Protein AF-A0A3L7J185-F1 (afdb_m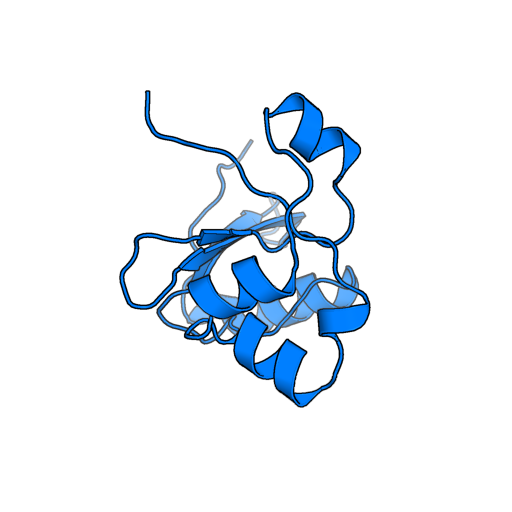onomer_lite)

Organism: NCBI:txid1164595

Secondary structure (DSSP, 8-state):
-PPPEE--GGGHHHHHHHHHHTT---TTTT-TTEEEEEEE-TTS-EEEEEEEEE-TTSS-EEE--SS-HHHHHHTT-EEE-HHHHHHHTTTSHHHHHHHHHTGGGG--EEE-----

Foldseek 3Di:
DDDWDKDDPVCLVLVLVVCVVVVWDNFCSVPPQKTKTFDADPVRHTDDMWIWGAAPVRPDIHTGDQDQVVVVVVVQKDWDDLVVNLVVRVRGRVSVVCVVVVVSVVGTDIDHDPDD

pLDDT: mean 87.28, std 7.2, range [50.5, 94.88]

Structure (mmCIF, N/CA/C/O backbone):
data_AF-A0A3L7J185-F1
#
_entry.id   AF-A0A3L7J185-F1
#
loop_
_atom_site.group_PDB
_atom_site.id
_atom_site.type_symbol
_atom_site.label_atom_id
_atom_site.label_alt_id
_atom_site.label_comp_id
_atom_site.label_asym_id
_atom_site.label_entity_id
_atom_site.label_seq_id
_atom_site.pdbx_PDB_ins_code
_atom_site.Cartn_x
_atom_site.Cartn_y
_atom_site.Cartn_z
_atom_site.occupancy
_atom_site.B_iso_or_equiv
_atom_site.auth_seq_id
_atom_site.auth_comp_id
_atom_site.auth_asym_id
_atom_site.auth_atom_id
_atom_site.pdbx_PDB_model_num
ATOM 1 N N . MET A 1 1 ? -23.860 8.974 6.447 1.00 60.19 1 MET A N 1
ATOM 2 C CA . MET A 1 1 ? -22.650 8.119 6.438 1.00 60.19 1 MET A CA 1
ATOM 3 C C . MET A 1 1 ? -21.499 8.945 6.979 1.00 60.19 1 MET A C 1
ATOM 5 O O . MET A 1 1 ? -21.317 10.041 6.469 1.00 60.19 1 MET A O 1
ATOM 9 N N . GLN A 1 2 ? -20.767 8.472 7.991 1.00 73.81 2 GLN A N 1
ATOM 10 C CA . GLN A 1 2 ? -19.549 9.168 8.419 1.00 73.81 2 GLN A CA 1
ATOM 11 C C . GLN A 1 2 ? -18.494 9.139 7.296 1.00 73.81 2 GLN A C 1
ATOM 13 O O . GLN A 1 2 ? -18.410 8.126 6.584 1.00 73.81 2 GLN A O 1
ATOM 18 N N . PRO A 1 3 ? -17.743 10.239 7.100 1.00 87.12 3 PRO A N 1
ATOM 19 C CA . PRO A 1 3 ? -16.644 10.293 6.146 1.00 87.12 3 PRO A CA 1
ATOM 20 C C . PRO A 1 3 ? -15.467 9.428 6.612 1.00 87.12 3 PRO A C 1
ATOM 22 O O . PRO A 1 3 ? -15.379 9.039 7.775 1.00 87.12 3 PRO A O 1
ATOM 25 N N . LEU A 1 4 ? -14.556 9.141 5.686 1.00 92.25 4 LEU A N 1
ATOM 26 C CA . LEU A 1 4 ? -13.241 8.596 6.011 1.00 92.25 4 LEU A CA 1
ATOM 27 C C . LEU A 1 4 ? -12.445 9.631 6.825 1.00 92.25 4 LEU A C 1
ATOM 29 O O . LEU A 1 4 ? -12.399 10.803 6.450 1.00 92.25 4 LEU A O 1
ATOM 33 N N . ALA A 1 5 ? -11.812 9.198 7.913 1.00 94.75 5 ALA A N 1
ATOM 34 C CA . ALA A 1 5 ? -10.942 10.014 8.754 1.00 94.75 5 ALA A CA 1
ATOM 35 C C . ALA A 1 5 ? -9.479 9.569 8.592 1.00 94.75 5 ALA A C 1
ATOM 37 O O . ALA A 1 5 ? -9.239 8.369 8.438 1.00 94.75 5 ALA A O 1
ATOM 38 N N . PRO A 1 6 ? -8.505 10.499 8.593 1.00 94.88 6 PRO A N 1
ATOM 39 C CA . PRO A 1 6 ? -7.094 10.135 8.533 1.00 94.88 6 PRO A CA 1
ATOM 40 C C . PRO A 1 6 ? -6.707 9.320 9.769 1.00 94.88 6 PRO A C 1
ATOM 42 O O . PRO A 1 6 ? -7.127 9.639 10.8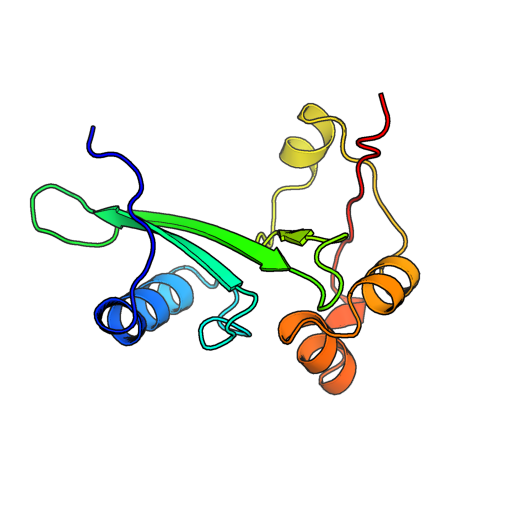81 1.00 94.88 6 PRO A O 1
ATOM 45 N N . VAL A 1 7 ? -5.905 8.281 9.559 1.00 93.88 7 VAL A N 1
ATOM 46 C CA . VAL A 1 7 ? -5.308 7.479 10.630 1.00 93.88 7 VAL A CA 1
ATOM 47 C C . VAL A 1 7 ? -4.286 8.331 11.370 1.00 93.88 7 VAL A C 1
ATOM 49 O O . VAL A 1 7 ? -3.422 8.965 10.763 1.00 93.88 7 VAL A O 1
ATOM 52 N N . SER A 1 8 ? -4.394 8.343 12.690 1.00 91.25 8 SER A N 1
ATOM 53 C CA . SER A 1 8 ? -3.447 8.970 13.601 1.00 91.25 8 SER A CA 1
ATOM 54 C C . SER A 1 8 ? -2.638 7.901 14.350 1.00 91.25 8 SER A C 1
ATOM 56 O O . SER A 1 8 ? -3.002 6.723 14.323 1.00 91.25 8 SER A O 1
ATOM 58 N N . PRO A 1 9 ? -1.558 8.271 15.063 1.00 88.81 9 PRO A N 1
ATOM 59 C CA . PRO A 1 9 ? -0.752 7.303 15.807 1.00 88.81 9 PRO A CA 1
ATOM 60 C C . PRO A 1 9 ? -1.535 6.466 16.830 1.00 88.81 9 PRO A C 1
ATOM 62 O O . PRO A 1 9 ? -1.150 5.333 17.098 1.00 88.81 9 PRO A O 1
ATOM 65 N N . VAL A 1 10 ? -2.640 6.985 17.384 1.00 91.62 10 VAL A N 1
ATOM 66 C CA . VAL A 1 10 ? -3.461 6.237 18.356 1.00 91.62 10 VAL A CA 1
ATOM 67 C C . VAL A 1 10 ? -4.314 5.142 17.712 1.00 91.62 10 VAL A C 1
ATOM 69 O O . VAL A 1 10 ? -4.788 4.254 18.409 1.00 91.62 10 VAL A O 1
ATOM 72 N N . ASP A 1 11 ? -4.504 5.189 16.392 1.00 92.81 11 ASP A N 1
ATOM 73 C CA . ASP A 1 11 ? -5.316 4.222 15.653 1.00 92.81 11 ASP A CA 1
ATOM 74 C C . ASP A 1 11 ? -4.495 3.000 15.186 1.00 92.81 11 ASP A C 1
ATOM 76 O O . ASP A 1 11 ? -5.075 2.029 14.704 1.00 92.81 11 ASP A O 1
ATOM 80 N N . ILE A 1 12 ? -3.158 3.029 15.290 1.00 91.00 12 ILE A N 1
ATOM 81 C CA . ILE A 1 12 ? -2.257 2.063 14.627 1.00 91.00 12 ILE A CA 1
ATOM 82 C C . ILE A 1 12 ? -2.505 0.616 15.061 1.00 91.00 12 ILE A C 1
ATOM 84 O O . ILE A 1 12 ? -2.554 -0.269 14.203 1.00 91.00 12 ILE A O 1
ATOM 88 N N . ASP A 1 13 ? -2.702 0.363 16.354 1.00 93.06 13 ASP A N 1
ATOM 89 C CA . ASP A 1 13 ? -2.954 -0.993 16.854 1.00 93.06 13 ASP A CA 1
ATOM 90 C C . ASP A 1 13 ? -4.289 -1.545 16.328 1.00 93.06 13 ASP A C 1
ATOM 92 O O . ASP A 1 13 ? -4.359 -2.683 15.854 1.00 93.06 13 ASP A O 1
ATOM 96 N N . GLU A 1 14 ? -5.339 -0.717 16.336 1.00 94.75 14 GLU A N 1
ATOM 97 C CA . GLU A 1 14 ? -6.673 -1.088 15.848 1.00 94.75 14 GLU A CA 1
ATOM 98 C C . GLU A 1 14 ? -6.664 -1.325 14.330 1.00 94.75 14 GLU A C 1
ATOM 100 O O . GLU A 1 14 ? -7.186 -2.328 13.841 1.00 94.75 14 GLU A O 1
ATOM 105 N N . VAL A 1 15 ? -6.006 -0.441 13.575 1.00 93.50 15 VAL A N 1
ATOM 106 C CA . VAL A 1 15 ? -5.820 -0.565 12.124 1.00 93.50 15 VAL A CA 1
ATOM 107 C C . VAL A 1 15 ? -5.038 -1.827 11.775 1.00 93.50 15 VAL A C 1
ATOM 109 O O . VAL A 1 15 ? -5.410 -2.540 10.844 1.00 93.50 15 VAL A O 1
ATOM 112 N N . THR A 1 16 ? -3.971 -2.125 12.518 1.00 92.69 16 THR A N 1
ATOM 113 C CA . THR A 1 16 ? -3.149 -3.321 12.297 1.00 92.69 16 THR A CA 1
ATOM 114 C C . THR A 1 16 ? -3.972 -4.591 12.485 1.00 92.69 16 THR A C 1
ATOM 116 O O . THR A 1 16 ? -3.841 -5.522 11.690 1.00 92.69 16 THR A O 1
ATOM 119 N N . HIS A 1 17 ? -4.836 -4.629 13.503 1.00 93.75 17 HIS A N 1
ATOM 120 C CA . HIS A 1 17 ? -5.753 -5.745 13.728 1.00 93.75 17 HIS A CA 1
ATOM 121 C C . HIS A 1 17 ? -6.764 -5.872 12.583 1.00 93.75 17 HIS A C 1
ATOM 123 O O . HIS A 1 17 ? -6.850 -6.925 11.957 1.00 93.75 17 HIS A O 1
ATOM 129 N N . PHE A 1 18 ? -7.450 -4.777 12.241 1.00 92.75 18 PHE A N 1
ATOM 130 C CA . PHE A 1 18 ? -8.446 -4.751 11.169 1.00 92.75 18 PHE A CA 1
ATOM 131 C C . PHE A 1 18 ? -7.873 -5.240 9.834 1.00 92.75 18 PHE A C 1
ATOM 133 O O . PHE A 1 18 ? -8.439 -6.131 9.207 1.00 92.75 18 PHE A O 1
ATOM 140 N N . LEU A 1 19 ? -6.733 -4.688 9.403 1.00 90.25 19 LEU A N 1
ATOM 141 C CA . LEU A 1 19 ? -6.105 -5.063 8.135 1.00 90.25 19 LEU A CA 1
ATOM 142 C C . LEU A 1 19 ? -5.615 -6.511 8.141 1.00 90.25 19 LEU A C 1
ATOM 144 O O . LEU A 1 19 ? -5.691 -7.176 7.111 1.00 90.25 19 LEU A O 1
ATOM 148 N N . ARG A 1 20 ? -5.150 -7.018 9.287 1.00 90.25 20 ARG A N 1
ATOM 149 C CA . ARG A 1 20 ? -4.744 -8.419 9.427 1.00 90.25 20 ARG A CA 1
ATOM 150 C C . ARG A 1 20 ? -5.929 -9.362 9.238 1.00 90.25 20 ARG A C 1
ATOM 152 O O . ARG A 1 20 ? -5.793 -10.342 8.511 1.00 90.25 20 ARG A O 1
ATOM 159 N N . ASP A 1 21 ? -7.073 -9.047 9.839 1.00 91.19 21 ASP A N 1
ATOM 160 C CA . ASP A 1 21 ? -8.280 -9.878 9.770 1.00 91.19 21 ASP A CA 1
ATOM 161 C C . ASP A 1 21 ? -8.847 -9.984 8.353 1.00 91.19 21 ASP A C 1
ATOM 163 O O . ASP A 1 21 ? -9.369 -11.029 7.964 1.00 91.19 21 ASP A O 1
ATOM 167 N N . VAL A 1 22 ? -8.713 -8.922 7.553 1.00 85.06 22 VAL A N 1
ATOM 168 C CA . VAL A 1 22 ? -9.143 -8.918 6.145 1.00 85.06 22 VAL A CA 1
ATOM 169 C C . VAL A 1 22 ? -8.032 -9.312 5.167 1.00 85.06 22 VAL A C 1
ATOM 171 O O . VAL A 1 22 ? -8.205 -9.158 3.956 1.00 85.06 22 VAL A O 1
ATOM 174 N N . ASP A 1 23 ? -6.905 -9.826 5.677 1.00 82.50 23 ASP A N 1
ATOM 175 C CA . ASP A 1 23 ? -5.727 -10.216 4.897 1.00 82.50 23 ASP A CA 1
ATOM 176 C C . ASP A 1 23 ? -5.327 -9.072 3.941 1.00 82.50 23 ASP A C 1
ATOM 178 O O . ASP A 1 23 ? -5.348 -9.190 2.719 1.00 82.50 23 ASP A O 1
ATOM 182 N N . LEU A 1 24 ? -5.052 -7.891 4.486 1.00 81.88 24 LEU A N 1
ATOM 183 C CA . LEU A 1 24 ? -4.485 -6.753 3.768 1.00 81.88 24 LEU A CA 1
ATOM 184 C C . LEU A 1 24 ? -3.062 -6.475 4.254 1.00 81.88 24 LEU A C 1
ATOM 186 O O . LEU A 1 24 ? -2.650 -6.868 5.344 1.00 81.88 24 LEU A O 1
ATOM 190 N N . THR A 1 25 ? -2.290 -5.815 3.395 1.00 80.00 25 THR A N 1
ATOM 191 C CA . THR A 1 25 ? -0.881 -5.514 3.639 1.00 80.00 25 THR A CA 1
ATOM 192 C C . THR A 1 25 ? -0.705 -4.648 4.889 1.00 80.00 25 THR A C 1
ATOM 194 O O . THR A 1 25 ? -1.346 -3.608 5.021 1.00 80.00 25 THR A O 1
ATOM 197 N N . LEU A 1 26 ? 0.196 -5.071 5.784 1.00 85.50 26 LEU A N 1
ATOM 198 C CA . LEU A 1 26 ? 0.561 -4.336 7.005 1.00 85.50 26 LEU A CA 1
ATOM 199 C C . LEU A 1 26 ? 1.876 -3.553 6.870 1.00 85.50 26 LEU A C 1
ATOM 201 O O . LEU A 1 26 ? 2.218 -2.755 7.740 1.00 85.50 26 LEU A O 1
ATOM 205 N N . SER A 1 27 ? 2.655 -3.809 5.816 1.00 80.00 27 SER A N 1
ATOM 206 C CA . SER A 1 27 ? 3.945 -3.152 5.616 1.00 80.00 27 SER A CA 1
ATOM 207 C C . SER A 1 27 ? 3.766 -1.662 5.355 1.00 80.00 27 SER A C 1
ATOM 209 O O . SER A 1 27 ? 2.951 -1.285 4.517 1.00 80.00 27 SER A O 1
ATOM 211 N N . GLY A 1 28 ? 4.559 -0.837 6.037 1.00 78.12 28 GLY A N 1
ATOM 212 C CA . GLY A 1 28 ? 4.553 0.609 5.846 1.00 78.12 28 GLY A CA 1
ATOM 213 C C . GLY A 1 28 ? 3.462 1.347 6.621 1.00 78.12 28 GLY A C 1
ATOM 214 O O . GLY A 1 28 ? 3.383 2.562 6.490 1.00 78.12 28 GLY A O 1
ATOM 215 N N . LEU A 1 29 ? 2.651 0.681 7.455 1.00 83.88 29 LEU A N 1
ATOM 216 C CA . LEU A 1 29 ? 1.673 1.367 8.320 1.00 83.88 29 LEU A CA 1
ATOM 217 C C . LEU A 1 29 ? 2.319 2.363 9.293 1.00 83.88 29 LEU A C 1
ATOM 219 O O . LEU A 1 29 ? 1.704 3.361 9.655 1.00 83.88 29 LEU A O 1
ATOM 223 N N . ASP A 1 30 ? 3.558 2.094 9.692 1.00 79.75 30 ASP A N 1
ATOM 224 C CA . ASP A 1 30 ? 4.406 2.940 10.528 1.00 79.75 30 ASP A CA 1
ATOM 225 C C . ASP A 1 30 ? 5.218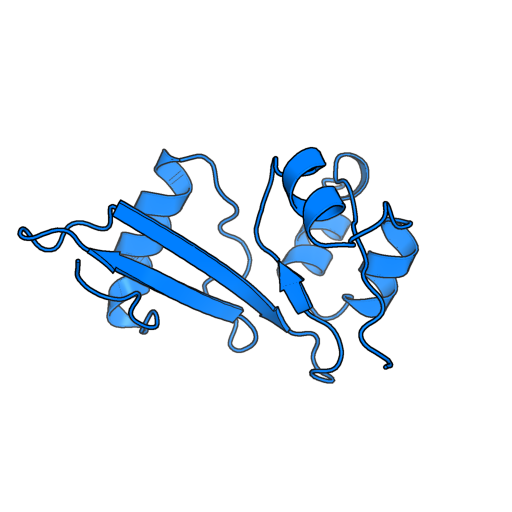 3.972 9.724 1.00 79.75 30 ASP A C 1
ATOM 227 O O . ASP A 1 30 ? 5.896 4.820 10.306 1.00 79.75 30 ASP A O 1
ATOM 231 N N . SER A 1 31 ? 5.158 3.922 8.390 1.00 84.69 31 SER A N 1
ATOM 232 C CA . SER A 1 31 ? 5.917 4.822 7.527 1.00 84.69 31 SER A CA 1
ATOM 233 C C . SER A 1 31 ? 5.296 6.215 7.479 1.00 84.69 31 SER A C 1
ATOM 235 O O . SER A 1 31 ? 4.105 6.388 7.214 1.00 84.69 31 SER A O 1
ATOM 237 N N . ALA A 1 32 ? 6.141 7.238 7.615 1.00 85.12 32 ALA A N 1
ATOM 238 C CA . ALA A 1 32 ? 5.744 8.632 7.439 1.00 85.12 32 ALA A CA 1
ATOM 239 C C . ALA A 1 32 ? 5.326 8.971 5.995 1.00 85.12 32 ALA A C 1
ATOM 241 O O . ALA A 1 32 ? 4.690 10.005 5.775 1.00 85.12 32 ALA A O 1
ATOM 242 N N . SER A 1 33 ? 5.662 8.136 5.007 1.00 87.69 33 SER A N 1
ATOM 243 C CA . SER A 1 33 ? 5.222 8.278 3.611 1.00 87.69 33 SER A CA 1
ATOM 244 C C . SER A 1 33 ? 3.856 7.638 3.341 1.00 87.69 33 SER A C 1
ATOM 246 O O . SER A 1 33 ? 3.251 7.902 2.299 1.00 87.69 33 SER A O 1
ATOM 248 N N . THR A 1 34 ? 3.323 6.862 4.289 1.00 90.56 34 THR A N 1
ATOM 249 C CA . THR A 1 34 ? 2.001 6.246 4.179 1.00 90.56 34 THR A CA 1
ATOM 250 C C . THR A 1 34 ? 0.912 7.238 4.554 1.00 90.56 34 THR A C 1
ATOM 252 O O . THR A 1 34 ? 0.998 8.001 5.521 1.00 90.56 34 THR A O 1
ATOM 255 N N . ARG A 1 35 ? -0.144 7.259 3.749 1.00 91.69 35 ARG A N 1
ATOM 256 C CA . ARG A 1 35 ? -1.374 8.000 4.001 1.00 91.69 35 ARG A CA 1
ATOM 257 C C . ARG A 1 35 ? -2.513 7.000 4.031 1.00 91.69 35 ARG A C 1
ATOM 259 O O . ARG A 1 35 ? -2.803 6.350 3.029 1.00 91.69 35 ARG A O 1
ATOM 266 N N . LEU A 1 36 ? -3.146 6.876 5.190 1.00 91.50 36 LEU A N 1
ATOM 267 C CA . LEU A 1 36 ? -4.209 5.912 5.425 1.00 91.50 36 LEU A CA 1
ATOM 268 C C . LEU A 1 36 ? -5.414 6.620 6.033 1.00 91.50 36 LEU A C 1
ATOM 270 O O . LEU A 1 36 ? -5.274 7.487 6.895 1.00 91.50 36 LEU A O 1
ATOM 274 N N . TRP A 1 37 ? -6.599 6.229 5.586 1.00 94.12 37 TRP A N 1
ATOM 275 C CA . TRP A 1 37 ? -7.863 6.680 6.140 1.00 94.12 37 TRP A CA 1
ATOM 276 C C . TRP A 1 37 ? -8.730 5.487 6.505 1.00 94.12 37 TRP A C 1
ATOM 278 O O . TRP A 1 37 ? -8.716 4.464 5.817 1.00 94.12 37 TRP A O 1
ATOM 288 N N . ILE A 1 38 ? -9.527 5.654 7.555 1.00 94.19 38 ILE A N 1
ATOM 289 C CA . ILE A 1 38 ? -10.454 4.650 8.069 1.00 94.19 38 ILE A CA 1
ATOM 290 C C . ILE A 1 38 ? -11.854 5.215 8.227 1.00 94.19 38 ILE A C 1
ATOM 292 O O . ILE A 1 38 ? -12.059 6.410 8.443 1.00 94.19 38 ILE A O 1
ATOM 296 N N . LYS A 1 39 ? -12.841 4.334 8.112 1.00 94.81 39 LYS A N 1
ATOM 297 C CA . LYS A 1 39 ? -14.238 4.628 8.410 1.00 94.81 39 LYS A CA 1
ATOM 298 C C . LYS A 1 39 ? -14.656 3.801 9.608 1.00 94.81 39 LYS A C 1
ATOM 300 O O . LYS A 1 39 ? -14.418 2.594 9.620 1.00 94.81 39 LYS A O 1
ATOM 305 N N . ARG A 1 40 ? -15.336 4.444 10.553 1.00 94.56 40 ARG A N 1
ATOM 306 C CA . ARG A 1 40 ? -15.949 3.783 11.702 1.00 94.56 40 ARG A CA 1
ATOM 307 C C . ARG A 1 40 ? -17.468 3.729 11.567 1.00 94.56 40 ARG A C 1
ATOM 309 O O . ARG A 1 40 ? -18.071 4.534 10.850 1.00 94.56 40 ARG A O 1
ATOM 316 N N . ASP A 1 41 ? -18.074 2.730 12.191 1.00 94.12 41 ASP A N 1
ATOM 317 C CA . ASP A 1 41 ? -19.521 2.653 12.362 1.00 94.12 41 ASP A CA 1
ATOM 318 C C . ASP A 1 41 ? -19.998 3.489 13.569 1.00 94.12 41 ASP A C 1
ATOM 320 O O . ASP A 1 41 ? -19.233 4.238 14.177 1.00 94.12 41 ASP A O 1
ATOM 324 N N . ALA A 1 42 ? -21.285 3.384 13.914 1.00 93.38 42 ALA A N 1
ATOM 325 C CA . ALA A 1 42 ? -21.869 4.122 15.037 1.00 93.38 42 ALA A CA 1
ATOM 326 C C . ALA A 1 42 ? -21.325 3.697 16.416 1.00 93.38 42 ALA A C 1
ATOM 328 O O . ALA A 1 42 ? -21.442 4.468 17.366 1.00 93.38 42 ALA A O 1
ATOM 329 N N . ASN A 1 43 ? -20.734 2.505 16.521 1.00 93.56 43 ASN A N 1
ATOM 330 C CA . ASN A 1 43 ? -20.138 1.979 17.749 1.00 93.56 43 ASN A CA 1
ATOM 331 C C . ASN A 1 43 ? -18.642 2.312 17.856 1.00 93.56 43 ASN A C 1
ATOM 333 O O . ASN A 1 43 ? -18.013 1.980 18.857 1.00 93.56 43 ASN A O 1
ATOM 337 N N . GLY A 1 44 ? -18.070 2.969 16.840 1.00 92.44 44 GLY A N 1
ATOM 338 C CA . GLY A 1 44 ? -16.650 3.300 16.780 1.00 92.44 44 GLY A CA 1
ATOM 339 C C . GLY A 1 44 ? -15.775 2.200 16.178 1.00 92.44 44 GLY A C 1
ATOM 340 O O . GLY A 1 44 ? -14.561 2.360 16.158 1.00 92.44 44 GLY A O 1
ATOM 341 N N . THR A 1 45 ? -16.351 1.119 15.647 1.00 93.25 45 THR A N 1
ATOM 342 C CA . THR A 1 45 ? -15.594 0.007 15.055 1.00 93.25 45 THR A CA 1
ATOM 343 C C . THR A 1 45 ? -15.158 0.337 13.631 1.00 93.25 45 THR A C 1
ATOM 345 O O . THR A 1 45 ? -15.967 0.825 12.840 1.00 93.25 45 THR A O 1
ATOM 348 N N . ILE A 1 46 ? -13.900 0.052 13.271 1.00 94.56 46 ILE A N 1
ATOM 349 C CA . ILE A 1 46 ? -13.411 0.198 11.889 1.00 94.56 46 ILE A CA 1
ATOM 350 C C . ILE A 1 46 ? -14.154 -0.768 10.954 1.00 94.56 46 ILE A C 1
ATOM 352 O O . ILE A 1 46 ? -14.169 -1.977 11.164 1.00 94.56 46 ILE A O 1
ATOM 356 N N . ILE A 1 47 ? -14.741 -0.226 9.884 1.00 92.88 47 ILE A N 1
ATOM 357 C CA . ILE A 1 47 ? -15.499 -0.983 8.871 1.00 92.88 47 ILE A CA 1
ATOM 358 C C . ILE A 1 47 ? -14.941 -0.844 7.450 1.00 92.88 47 ILE A C 1
ATOM 360 O O . ILE A 1 47 ? -15.395 -1.538 6.543 1.00 92.88 47 ILE A O 1
ATOM 364 N N . ALA A 1 48 ? -14.002 0.075 7.219 1.00 89.88 48 ALA A N 1
ATOM 365 C CA . ALA A 1 48 ? -13.325 0.232 5.934 1.00 89.88 48 ALA A CA 1
ATOM 366 C C . ALA A 1 48 ? -12.012 1.003 6.091 1.00 89.88 48 ALA A C 1
ATOM 368 O O . ALA A 1 48 ? -11.893 1.849 6.981 1.00 89.88 48 ALA A O 1
ATOM 369 N N . SER A 1 49 ? -11.080 0.779 5.165 1.00 90.06 49 SER A N 1
ATOM 370 C CA . SER A 1 49 ? -9.861 1.571 5.009 1.00 90.06 49 SER A CA 1
ATOM 371 C C . SER A 1 49 ? -9.559 1.850 3.534 1.00 90.06 49 SER A C 1
ATOM 373 O O . SER A 1 49 ? -10.044 1.159 2.637 1.00 90.06 49 SER A O 1
ATOM 375 N N . THR A 1 50 ? -8.760 2.882 3.280 1.00 88.06 50 THR A N 1
ATOM 376 C CA . THR A 1 50 ? -8.098 3.117 1.990 1.00 88.06 50 THR A CA 1
ATOM 377 C C . THR A 1 50 ? -6.807 3.883 2.230 1.00 88.06 50 THR A C 1
ATOM 379 O O . THR A 1 50 ? -6.758 4.736 3.119 1.00 88.06 50 THR A O 1
ATOM 382 N N . GLY A 1 51 ? -5.769 3.619 1.442 1.00 88.69 51 GLY A N 1
ATOM 383 C CA . GLY A 1 51 ? -4.494 4.306 1.602 1.00 88.69 51 GLY A CA 1
ATOM 384 C C . GLY A 1 51 ? -3.522 4.092 0.454 1.00 88.69 51 GLY A C 1
ATOM 385 O O . GLY A 1 51 ? -3.714 3.223 -0.401 1.00 88.69 51 GLY A O 1
ATOM 386 N N . TYR A 1 52 ? -2.484 4.917 0.460 1.00 88.94 52 TYR A N 1
ATOM 387 C CA . TYR A 1 52 ? -1.353 4.842 -0.452 1.00 88.94 52 TYR A CA 1
ATOM 388 C C . TYR A 1 52 ? -0.050 5.167 0.284 1.00 88.94 52 TYR A C 1
ATOM 390 O O . TYR A 1 52 ? -0.062 5.838 1.316 1.00 88.94 52 TYR A O 1
ATOM 398 N N . GLU A 1 53 ? 1.071 4.717 -0.263 1.00 90.81 53 GLU A N 1
ATOM 399 C CA . GLU A 1 53 ? 2.419 5.071 0.180 1.00 90.81 53 GLU A CA 1
ATOM 400 C C . GLU A 1 53 ? 3.107 5.919 -0.896 1.00 90.81 53 GLU A C 1
ATOM 402 O O . GLU A 1 53 ? 3.045 5.581 -2.075 1.00 90.81 53 GLU A O 1
ATOM 407 N N . LEU A 1 54 ? 3.731 7.032 -0.512 1.00 90.56 54 LEU A N 1
ATOM 408 C CA . LEU A 1 54 ? 4.490 7.882 -1.434 1.00 90.56 54 LEU A CA 1
ATOM 409 C C . LEU A 1 54 ? 5.951 7.433 -1.538 1.00 90.56 54 LEU A C 1
ATOM 411 O O . LEU A 1 54 ? 6.549 7.023 -0.543 1.00 90.56 54 LEU A O 1
ATOM 415 N N . SER A 1 55 ? 6.543 7.576 -2.723 1.00 88.94 55 SER A N 1
ATOM 416 C CA . SER A 1 55 ? 8.001 7.608 -2.873 1.00 88.94 55 SER A CA 1
ATOM 417 C C . SER A 1 55 ? 8.600 8.814 -2.140 1.00 88.94 55 SER A C 1
ATOM 419 O O . SER A 1 55 ? 7.929 9.826 -1.936 1.00 88.94 55 SER A O 1
ATOM 421 N N . ASP A 1 56 ? 9.885 8.734 -1.787 1.00 86.38 56 ASP A N 1
ATOM 422 C CA . ASP A 1 56 ? 10.619 9.840 -1.143 1.00 86.38 56 ASP A CA 1
ATOM 423 C C . ASP A 1 56 ? 10.560 11.167 -1.923 1.00 86.38 56 ASP A C 1
ATOM 425 O O . ASP A 1 56 ? 10.583 12.239 -1.320 1.00 86.38 56 ASP A O 1
ATOM 429 N N . ASP A 1 57 ? 10.480 11.113 -3.258 1.00 85.25 57 ASP A N 1
ATOM 430 C CA . ASP A 1 57 ? 10.344 12.300 -4.116 1.00 85.25 57 ASP A CA 1
ATOM 431 C C . ASP A 1 57 ? 8.901 12.831 -4.212 1.00 85.25 57 ASP A C 1
ATOM 433 O O . ASP A 1 57 ? 8.674 13.913 -4.754 1.00 85.25 57 ASP A O 1
ATOM 437 N N . GLY A 1 58 ? 7.921 12.095 -3.679 1.00 85.56 58 GLY A N 1
ATOM 438 C CA . GLY A 1 58 ? 6.500 12.433 -3.720 1.00 85.56 58 GLY A CA 1
ATOM 439 C C . GLY A 1 58 ? 5.867 12.382 -5.113 1.00 85.56 58 GLY A C 1
ATOM 440 O O . GLY A 1 58 ? 4.712 12.783 -5.257 1.00 85.56 58 GLY A O 1
ATOM 441 N N . LEU A 1 59 ? 6.591 11.911 -6.133 1.00 86.62 59 LEU A N 1
ATOM 442 C CA . LEU A 1 59 ? 6.117 11.867 -7.520 1.00 86.62 59 LEU A CA 1
ATOM 443 C C . LEU A 1 59 ? 5.352 10.583 -7.839 1.00 86.62 59 LEU A C 1
ATOM 445 O O . LEU A 1 59 ? 4.586 10.542 -8.803 1.00 86.62 59 LEU A O 1
ATOM 449 N N . HIS A 1 60 ? 5.527 9.545 -7.023 1.00 86.94 60 HIS A N 1
ATOM 450 C CA . HIS A 1 60 ? 4.911 8.243 -7.216 1.00 86.94 60 HIS A CA 1
ATOM 451 C C . HIS A 1 60 ? 4.122 7.825 -5.975 1.00 86.94 60 HIS A C 1
ATOM 453 O O . HIS A 1 60 ? 4.518 8.085 -4.838 1.00 86.94 60 HIS A O 1
ATOM 459 N N . ALA A 1 61 ? 2.994 7.153 -6.199 1.00 87.12 61 ALA A N 1
ATOM 460 C CA . ALA A 1 61 ? 2.146 6.626 -5.140 1.00 87.12 61 ALA A CA 1
ATOM 461 C C . ALA A 1 61 ? 1.862 5.140 -5.377 1.00 87.12 61 ALA A C 1
ATOM 463 O O . ALA A 1 61 ? 1.394 4.747 -6.447 1.00 87.12 61 ALA A O 1
ATOM 464 N N . LEU A 1 62 ? 2.108 4.321 -4.359 1.00 86.25 62 LEU A N 1
ATOM 465 C CA . LEU A 1 62 ? 1.737 2.915 -4.304 1.00 86.25 62 LEU A CA 1
ATOM 466 C C . LEU A 1 62 ? 0.369 2.775 -3.637 1.00 86.25 62 LEU A C 1
ATOM 468 O O . LEU A 1 62 ? 0.220 3.097 -2.461 1.00 86.25 62 LEU A O 1
ATOM 472 N N . ILE A 1 63 ? -0.631 2.267 -4.356 1.00 82.19 63 ILE A N 1
ATOM 473 C CA . ILE A 1 63 ? -1.955 2.002 -3.777 1.00 82.19 63 ILE A CA 1
ATOM 474 C C . ILE A 1 63 ? -1.962 0.629 -3.098 1.00 82.19 63 ILE A C 1
ATOM 476 O O . ILE A 1 63 ? -1.628 -0.388 -3.706 1.00 82.19 63 ILE A O 1
ATOM 480 N N . LEU A 1 64 ? -2.421 0.588 -1.849 1.00 75.38 64 LEU A N 1
ATOM 481 C CA . LEU A 1 64 ? -2.499 -0.628 -1.042 1.00 75.38 64 LEU A CA 1
ATOM 482 C C . LEU A 1 64 ? -3.759 -1.438 -1.410 1.00 75.38 64 LEU A C 1
ATOM 484 O O . LEU A 1 64 ? -4.803 -1.309 -0.773 1.00 75.38 64 LEU A O 1
ATOM 488 N N . SER A 1 65 ? -3.711 -2.257 -2.469 1.00 70.56 65 SER A N 1
ATOM 489 C CA . SER A 1 65 ? -4.853 -3.092 -2.892 1.00 70.56 65 SER A CA 1
ATOM 490 C C . SER A 1 65 ? -4.415 -4.406 -3.539 1.00 70.56 65 SER A C 1
ATOM 492 O O . SER A 1 65 ? -3.689 -4.392 -4.526 1.00 70.56 65 SER A O 1
ATOM 494 N N . ARG A 1 66 ? -4.886 -5.555 -3.026 1.00 65.44 66 ARG A N 1
ATOM 495 C CA . ARG A 1 66 ? -4.399 -6.876 -3.477 1.00 65.44 66 ARG A CA 1
ATOM 496 C C . ARG A 1 66 ? -5.202 -7.533 -4.610 1.00 65.44 66 ARG A C 1
ATOM 498 O O . ARG A 1 66 ? -4.696 -8.466 -5.223 1.00 65.44 66 ARG A O 1
ATOM 505 N N . ARG A 1 67 ? -6.443 -7.112 -4.912 1.00 62.59 67 ARG A N 1
ATOM 506 C CA . ARG A 1 67 ? -7.301 -7.782 -5.927 1.00 62.59 67 ARG A CA 1
ATOM 507 C C . ARG A 1 67 ? -8.330 -6.849 -6.574 1.00 62.59 67 ARG A C 1
ATOM 509 O O . ARG A 1 67 ? -9.528 -6.997 -6.355 1.00 62.59 67 ARG A O 1
ATOM 516 N N . SER A 1 68 ? -7.866 -5.916 -7.403 1.00 71.94 68 SER A N 1
ATOM 517 C CA . SER A 1 68 ? -8.748 -4.899 -8.005 1.00 71.94 68 SER A CA 1
ATOM 518 C C . SER A 1 68 ? -8.495 -4.651 -9.499 1.00 71.94 68 SER A C 1
ATOM 520 O O . SER A 1 68 ? -8.862 -3.602 -10.007 1.00 71.94 68 SER A O 1
ATOM 522 N N . GLY A 1 69 ? -7.910 -5.602 -10.238 1.00 79.06 69 GLY A N 1
ATOM 523 C CA . GLY A 1 69 ? -7.516 -5.399 -11.646 1.00 79.06 69 GLY A CA 1
ATOM 524 C C . GLY A 1 69 ? -8.624 -4.848 -12.563 1.00 79.06 69 GLY A C 1
ATOM 525 O O . GLY A 1 69 ? -8.473 -3.744 -13.085 1.00 79.06 69 GLY A O 1
ATOM 526 N N . PRO A 1 70 ? -9.786 -5.524 -12.696 1.00 84.88 70 PRO A N 1
ATOM 527 C CA . PRO A 1 70 ? -10.902 -5.005 -13.497 1.00 84.88 70 PRO A CA 1
ATOM 528 C C . PRO A 1 70 ? -11.469 -3.670 -12.999 1.00 84.88 70 PRO A C 1
ATOM 530 O O . PRO A 1 70 ? -12.097 -2.936 -13.760 1.00 84.88 70 PRO A O 1
ATOM 533 N N . PHE A 1 71 ? -11.300 -3.359 -11.713 1.00 84.19 71 PHE A N 1
ATOM 534 C CA . PHE A 1 71 ? -11.682 -2.065 -11.157 1.00 84.19 71 PHE A CA 1
ATOM 535 C C . PHE A 1 71 ? -10.695 -0.973 -11.593 1.00 84.19 71 PHE A C 1
ATOM 537 O O . PHE A 1 71 ? -11.131 0.073 -12.065 1.00 84.19 71 PHE A O 1
ATOM 544 N N . TRP A 1 72 ? -9.388 -1.240 -11.533 1.00 85.44 72 TRP A N 1
ATOM 545 C CA . TRP A 1 72 ? -8.341 -0.306 -11.951 1.00 85.44 72 TRP A CA 1
ATOM 546 C C . TRP A 1 72 ? -8.417 0.040 -13.440 1.00 85.44 72 TRP A C 1
ATOM 548 O O . TRP A 1 72 ? -8.342 1.215 -13.793 1.00 85.44 72 TRP A O 1
ATOM 558 N N . GLN A 1 73 ? -8.692 -0.939 -14.301 1.00 88.56 73 GLN A N 1
ATOM 559 C CA . GLN A 1 73 ? -8.874 -0.702 -15.740 1.00 88.56 73 GLN A CA 1
ATOM 560 C C . GLN A 1 73 ? -10.023 0.264 -16.044 1.00 88.56 73 GLN A C 1
ATOM 562 O O . GLN A 1 73 ? -9.881 1.169 -16.862 1.00 88.56 73 GLN A O 1
ATOM 567 N N . LYS A 1 74 ? -11.154 0.150 -15.333 1.00 88.88 74 LYS A N 1
ATOM 568 C CA . LYS A 1 74 ? -12.278 1.097 -15.479 1.00 88.88 74 LYS A CA 1
ATOM 569 C C . LYS A 1 74 ? -11.908 2.526 -15.079 1.00 88.88 74 LYS A C 1
ATOM 571 O O . LYS A 1 74 ? -12.571 3.464 -15.509 1.00 88.88 74 LYS A O 1
ATOM 576 N N . LEU A 1 75 ? -10.875 2.688 -14.255 1.00 87.00 75 LEU A N 1
ATOM 577 C CA . LEU A 1 75 ? -10.328 3.978 -13.846 1.00 87.00 75 LEU A CA 1
ATOM 578 C C . LEU A 1 75 ? -9.181 4.455 -14.755 1.00 87.00 75 LEU A C 1
ATOM 580 O O . LEU A 1 75 ? -8.552 5.462 -14.433 1.00 87.00 75 LEU A O 1
ATOM 584 N N . GLY A 1 76 ? -8.914 3.768 -15.871 1.00 89.06 76 GLY A N 1
ATOM 585 C CA . GLY A 1 76 ? -7.884 4.135 -16.847 1.00 89.06 76 GLY A CA 1
ATOM 586 C C . GLY A 1 76 ? -6.463 3.733 -16.452 1.00 89.06 76 GLY A C 1
ATOM 587 O O . GLY A 1 76 ? -5.516 4.345 -16.934 1.00 89.06 76 GLY A O 1
ATOM 588 N N . PHE A 1 77 ? -6.305 2.769 -15.541 1.00 90.25 77 PHE A N 1
ATOM 589 C CA . PHE A 1 77 ? -5.006 2.155 -15.272 1.00 90.25 77 PHE A CA 1
ATOM 590 C C . PHE A 1 77 ? -4.755 0.989 -16.226 1.00 90.25 77 PHE A C 1
ATOM 592 O O . PHE A 1 77 ? -5.653 0.188 -16.484 1.00 90.25 77 PHE A O 1
ATOM 599 N N . GLU A 1 78 ? -3.508 0.840 -16.648 1.00 90.62 78 GLU A N 1
ATOM 600 C CA . GLU A 1 78 ? -3.037 -0.260 -17.486 1.00 90.62 78 GLU A CA 1
ATOM 601 C C . GLU A 1 78 ? -2.054 -1.150 -16.706 1.00 90.62 78 GLU A C 1
ATOM 603 O O . GLU A 1 78 ? -1.426 -0.676 -15.751 1.00 90.62 78 GLU A O 1
ATOM 608 N N . PRO A 1 79 ? -1.910 -2.443 -17.063 1.00 90.00 79 PRO A N 1
ATOM 609 C CA . PRO A 1 79 ? -0.861 -3.290 -16.504 1.00 90.00 79 PRO A CA 1
ATOM 610 C C . PRO A 1 79 ? 0.528 -2.683 -16.745 1.00 90.00 79 PRO A C 1
ATOM 612 O O . PRO A 1 79 ? 0.831 -2.246 -17.853 1.00 90.00 79 PRO A O 1
ATOM 615 N N . ALA A 1 80 ? 1.378 -2.702 -15.722 1.00 90.44 80 ALA A N 1
ATOM 616 C CA . ALA A 1 80 ? 2.742 -2.181 -15.776 1.00 90.44 80 ALA A CA 1
ATOM 617 C C . ALA A 1 80 ? 3.772 -3.272 -15.455 1.00 90.44 80 ALA A C 1
ATOM 619 O O . ALA A 1 80 ? 3.452 -4.278 -14.811 1.00 90.44 80 ALA A O 1
ATOM 620 N N . ASP A 1 81 ? 5.022 -3.060 -15.870 1.00 91.38 81 ASP A N 1
ATOM 621 C CA . ASP A 1 81 ? 6.122 -3.912 -15.432 1.00 91.38 81 ASP A CA 1
ATOM 622 C C . ASP A 1 81 ? 6.383 -3.697 -13.932 1.00 91.38 81 ASP A C 1
ATOM 624 O O . ASP A 1 81 ? 6.573 -2.576 -13.450 1.00 91.38 81 ASP A O 1
ATOM 628 N N . ARG A 1 82 ? 6.356 -4.792 -13.165 1.00 90.38 82 ARG A N 1
ATOM 629 C CA . ARG A 1 82 ? 6.502 -4.746 -11.704 1.00 90.38 82 ARG A CA 1
ATOM 630 C C . ARG A 1 82 ? 7.899 -4.323 -11.258 1.00 90.38 82 ARG A C 1
ATOM 632 O O . ARG A 1 82 ? 8.019 -3.733 -10.190 1.00 90.38 82 ARG A O 1
ATOM 639 N N . TYR A 1 83 ? 8.937 -4.619 -12.037 1.00 90.69 83 TYR A N 1
ATOM 640 C CA . TYR A 1 83 ? 10.312 -4.261 -11.706 1.00 90.69 83 TYR A CA 1
ATOM 641 C C . TYR A 1 83 ? 10.601 -2.806 -12.068 1.00 90.69 83 TYR A C 1
ATOM 643 O O . TYR A 1 83 ? 11.276 -2.126 -11.298 1.00 90.69 83 TYR A O 1
ATOM 651 N N . GLU A 1 84 ? 10.036 -2.290 -13.162 1.00 90.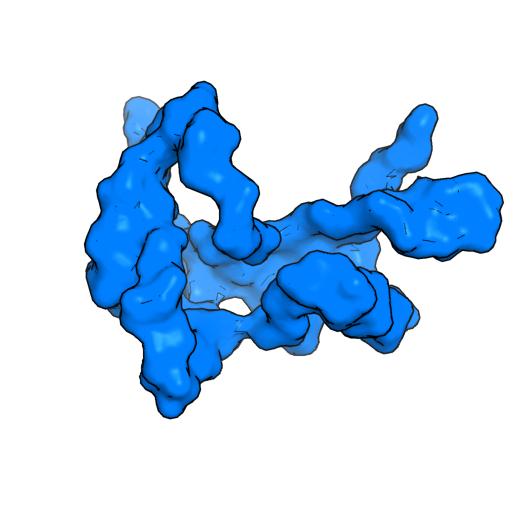81 84 GLU A N 1
ATOM 652 C CA . GLU A 1 84 ? 10.070 -0.851 -13.460 1.00 90.81 84 GLU A CA 1
ATOM 653 C C . GLU A 1 84 ? 9.357 -0.046 -12.366 1.00 90.81 84 GLU A C 1
ATOM 655 O O . GLU A 1 84 ? 9.914 0.916 -11.832 1.00 90.81 84 GLU A O 1
ATOM 660 N N . LEU A 1 85 ? 8.159 -0.482 -11.959 1.00 87.94 85 LEU A N 1
ATOM 661 C CA . LEU A 1 85 ? 7.413 0.163 -10.880 1.00 87.94 85 LEU A CA 1
ATOM 662 C C . LEU A 1 85 ? 8.156 0.058 -9.538 1.00 87.94 85 LEU A C 1
ATOM 664 O O . LEU A 1 85 ? 8.222 1.035 -8.794 1.00 87.94 85 LEU A O 1
ATOM 668 N N . ALA A 1 86 ? 8.763 -1.095 -9.240 1.00 91.75 86 ALA A N 1
ATOM 669 C CA . ALA A 1 86 ? 9.592 -1.274 -8.050 1.00 91.75 86 ALA A CA 1
ATOM 670 C C . ALA A 1 86 ? 10.841 -0.384 -8.069 1.00 91.75 86 ALA A C 1
ATOM 672 O O . ALA A 1 86 ? 11.235 0.120 -7.023 1.00 91.75 86 ALA A O 1
ATOM 673 N N . ALA A 1 87 ? 11.451 -0.135 -9.230 1.00 91.25 87 ALA A N 1
ATOM 674 C CA . ALA A 1 87 ? 12.574 0.791 -9.342 1.00 91.25 87 ALA A CA 1
ATOM 675 C C . ALA A 1 87 ? 12.146 2.240 -9.050 1.00 91.25 87 ALA A C 1
ATOM 677 O O . ALA A 1 87 ? 12.838 2.943 -8.307 1.00 91.25 87 ALA A O 1
ATOM 678 N N . ALA A 1 88 ? 10.991 2.664 -9.574 1.00 89.50 88 ALA A N 1
ATOM 679 C CA . ALA A 1 88 ? 10.419 3.988 -9.311 1.00 89.50 88 ALA A CA 1
ATOM 680 C C . ALA A 1 88 ? 10.012 4.166 -7.836 1.00 89.50 88 ALA A C 1
ATOM 682 O O . ALA A 1 88 ? 10.236 5.214 -7.238 1.00 89.50 88 ALA A O 1
ATOM 683 N N . LEU A 1 89 ? 9.474 3.113 -7.219 1.00 91.06 89 LEU A N 1
ATOM 684 C CA . LEU A 1 89 ? 9.000 3.097 -5.833 1.00 91.06 89 LEU A CA 1
ATOM 685 C C . LEU A 1 89 ? 10.011 2.475 -4.859 1.00 91.06 89 LEU A C 1
ATOM 687 O O . LEU A 1 89 ? 9.633 2.080 -3.757 1.00 91.06 89 LEU A O 1
ATOM 691 N N . ARG A 1 90 ? 11.295 2.382 -5.229 1.00 91.00 90 ARG A N 1
ATOM 692 C CA . ARG A 1 90 ? 12.316 1.632 -4.467 1.00 91.00 90 ARG A CA 1
ATOM 693 C C . ARG A 1 90 ? 12.532 2.125 -3.036 1.00 91.00 90 ARG A C 1
ATOM 695 O O . ARG A 1 90 ? 13.144 1.430 -2.235 1.00 91.00 90 ARG A O 1
ATOM 702 N N . THR A 1 91 ? 12.081 3.341 -2.745 1.00 87.94 91 THR A N 1
ATOM 703 C CA . THR A 1 91 ? 12.170 3.979 -1.429 1.00 87.94 91 THR A CA 1
ATOM 704 C C . THR A 1 91 ? 10.946 3.722 -0.551 1.00 87.94 91 THR A C 1
ATOM 706 O O . THR A 1 91 ? 11.002 3.941 0.654 1.00 87.94 91 THR A O 1
ATOM 709 N N . THR A 1 92 ? 9.859 3.190 -1.114 1.00 90.12 92 THR A N 1
ATOM 710 C CA . THR A 1 92 ? 8.683 2.791 -0.335 1.00 90.12 92 THR A CA 1
ATOM 711 C C . THR A 1 92 ? 8.985 1.553 0.509 1.00 90.12 92 THR A C 1
ATOM 713 O O . THR A 1 92 ? 9.630 0.596 0.060 1.00 90.12 92 THR A O 1
ATOM 716 N N . ARG A 1 93 ? 8.505 1.546 1.755 1.00 87.56 93 ARG A N 1
ATOM 717 C CA . ARG A 1 93 ? 8.707 0.467 2.723 1.00 87.56 93 ARG A CA 1
ATOM 718 C C . ARG A 1 93 ? 8.163 -0.851 2.205 1.00 87.56 93 ARG A C 1
ATOM 720 O O . ARG A 1 93 ? 8.803 -1.886 2.400 1.00 87.56 93 ARG A O 1
ATOM 727 N N . GLN A 1 94 ? 7.017 -0.821 1.535 1.00 87.44 94 GLN A N 1
ATOM 728 C CA . GLN A 1 94 ? 6.428 -2.025 0.970 1.00 87.44 94 GLN A CA 1
ATOM 729 C C . GLN A 1 94 ? 7.272 -2.619 -0.165 1.00 87.44 94 GLN A C 1
ATOM 731 O O . GLN A 1 94 ? 7.489 -3.829 -0.168 1.00 87.44 94 GLN A O 1
ATOM 736 N N . VAL A 1 95 ? 7.788 -1.809 -1.097 1.00 89.75 95 VAL A N 1
ATOM 737 C CA . VAL A 1 95 ? 8.620 -2.322 -2.202 1.00 89.75 95 VAL A CA 1
ATOM 738 C C . VAL A 1 95 ? 9.938 -2.888 -1.691 1.00 89.75 95 VAL A C 1
ATOM 740 O O . VAL A 1 95 ? 10.355 -3.951 -2.158 1.00 89.75 95 VAL A O 1
ATOM 743 N N . MET A 1 96 ? 10.561 -2.243 -0.698 1.00 89.81 96 MET A N 1
ATOM 744 C CA . MET A 1 96 ? 11.750 -2.791 -0.036 1.00 89.81 96 MET A CA 1
ATOM 745 C C . MET A 1 96 ? 11.463 -4.185 0.536 1.00 89.81 96 MET A C 1
ATOM 747 O O . MET A 1 96 ? 12.139 -5.149 0.180 1.00 89.81 96 MET A O 1
ATOM 751 N N . LEU A 1 97 ? 10.395 -4.324 1.331 1.00 89.88 97 LEU A N 1
ATOM 752 C CA . LEU A 1 97 ? 10.020 -5.606 1.932 1.00 89.88 97 LEU A CA 1
ATOM 753 C C . LEU A 1 97 ? 9.679 -6.671 0.878 1.00 89.88 97 LEU A C 1
ATOM 755 O O . LEU A 1 97 ? 10.063 -7.832 1.009 1.00 89.88 97 LEU A O 1
ATOM 759 N N . PHE A 1 98 ? 8.947 -6.302 -0.172 1.00 90.19 98 PHE A N 1
ATOM 760 C CA . PHE A 1 98 ? 8.532 -7.246 -1.212 1.00 90.19 98 PHE A CA 1
ATOM 761 C C . PHE A 1 98 ? 9.714 -7.736 -2.046 1.00 90.19 98 PHE A C 1
ATOM 763 O O . PHE A 1 98 ? 9.720 -8.891 -2.473 1.00 90.19 98 PHE A O 1
ATOM 770 N N . THR A 1 99 ? 10.719 -6.883 -2.239 1.00 90.56 99 THR A N 1
ATOM 771 C CA . THR A 1 99 ? 11.976 -7.246 -2.899 1.00 90.56 99 THR A CA 1
ATOM 772 C C . THR A 1 99 ? 12.789 -8.192 -2.017 1.00 90.56 99 THR A C 1
ATOM 774 O O . THR A 1 99 ? 13.207 -9.249 -2.481 1.00 90.56 99 THR A O 1
ATOM 777 N N . GLU A 1 100 ? 12.953 -7.867 -0.731 1.00 91.56 100 GLU A N 1
ATOM 778 C CA . GLU A 1 100 ? 13.702 -8.689 0.234 1.00 91.56 100 GLU A CA 1
ATOM 779 C C . GLU A 1 100 ? 13.099 -10.088 0.430 1.00 91.56 100 GLU A C 1
ATOM 781 O O . GLU A 1 100 ? 13.822 -11.063 0.627 1.00 91.56 100 GLU A O 1
ATOM 786 N N . THR A 1 101 ? 11.772 -10.199 0.369 1.00 90.75 101 THR A N 1
ATOM 787 C CA . THR A 1 101 ? 11.045 -11.455 0.620 1.00 90.75 101 THR A CA 1
ATOM 788 C C . THR A 1 101 ? 10.740 -12.262 -0.645 1.00 90.75 101 THR A C 1
ATOM 790 O O . THR A 1 101 ? 10.222 -13.375 -0.545 1.00 90.75 101 THR A O 1
ATOM 793 N N . GLY A 1 102 ? 11.016 -11.716 -1.835 1.00 89.81 102 GLY A N 1
ATOM 794 C CA . GLY A 1 102 ? 10.603 -12.305 -3.116 1.00 89.81 102 GLY A CA 1
ATOM 795 C C . GLY A 1 102 ? 9.090 -12.251 -3.368 1.00 89.81 102 GLY A C 1
ATOM 796 O O . GLY A 1 102 ? 8.588 -12.885 -4.295 1.00 89.81 102 GLY A O 1
ATOM 797 N N . GLN A 1 103 ? 8.332 -11.505 -2.557 1.00 88.25 103 GLN A N 1
ATOM 798 C CA . GLN A 1 103 ? 6.894 -11.333 -2.759 1.00 88.25 103 GLN A CA 1
ATOM 799 C C . GLN A 1 103 ? 6.587 -10.601 -4.073 1.00 88.25 103 GLN A C 1
ATOM 801 O O . GLN A 1 103 ? 5.560 -10.888 -4.688 1.00 88.25 103 GLN A O 1
ATOM 806 N N . LEU A 1 104 ? 7.489 -9.725 -4.538 1.00 88.50 104 LEU A N 1
ATOM 807 C CA . LEU A 1 104 ? 7.309 -8.931 -5.758 1.00 88.50 104 LEU A CA 1
ATOM 808 C C . LEU A 1 104 ? 6.958 -9.784 -6.993 1.00 88.50 104 LEU A C 1
ATOM 810 O O . LEU A 1 104 ? 6.148 -9.364 -7.817 1.00 88.50 104 LEU A O 1
ATOM 814 N N . ASP A 1 105 ? 7.484 -11.007 -7.091 1.00 87.81 105 ASP A N 1
ATOM 815 C CA . ASP A 1 105 ? 7.251 -11.918 -8.224 1.00 87.81 105 ASP A CA 1
ATOM 816 C C . ASP A 1 105 ? 5.790 -12.379 -8.352 1.00 87.81 105 ASP A C 1
ATOM 818 O O . ASP A 1 105 ? 5.366 -12.870 -9.400 1.00 87.81 105 ASP A O 1
ATOM 822 N N . ARG A 1 106 ? 5.006 -12.225 -7.281 1.00 85.75 106 ARG A N 1
ATOM 823 C CA . ARG A 1 106 ? 3.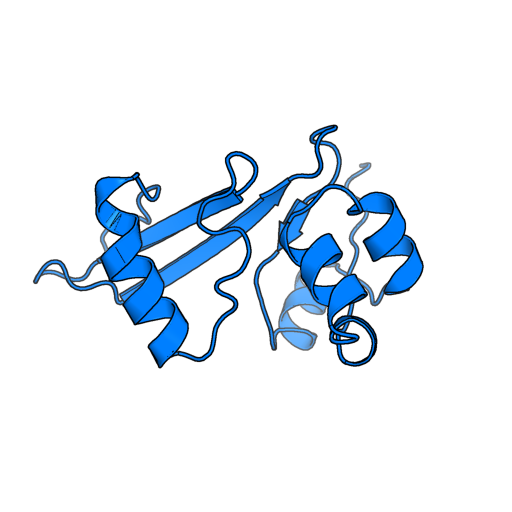590 -12.609 -7.210 1.00 85.75 106 ARG A CA 1
ATOM 824 C C . ARG A 1 106 ? 2.649 -11.418 -7.356 1.00 85.75 106 ARG A C 1
ATOM 826 O O . ARG A 1 106 ? 1.435 -11.612 -7.393 1.00 85.75 106 ARG A O 1
ATOM 833 N N . GLU A 1 107 ? 3.196 -10.210 -7.436 1.00 85.94 107 GLU A N 1
ATOM 834 C CA . GLU A 1 107 ? 2.422 -8.979 -7.503 1.00 85.94 107 GLU A CA 1
ATOM 835 C C . GLU A 1 107 ? 2.100 -8.580 -8.948 1.00 85.94 107 GLU A C 1
ATOM 837 O O . GLU A 1 107 ? 2.799 -8.927 -9.912 1.00 85.94 107 GLU A O 1
ATOM 842 N N . VAL A 1 108 ? 1.019 -7.812 -9.081 1.00 86.00 108 VAL A N 1
ATOM 843 C CA . VAL A 1 108 ? 0.595 -7.179 -10.333 1.00 86.00 108 VAL A CA 1
ATOM 844 C C . VAL A 1 108 ? 0.720 -5.672 -10.168 1.00 86.00 108 VAL A C 1
ATOM 846 O O . VAL A 1 108 ? 0.134 -5.100 -9.250 1.00 86.00 108 VAL A O 1
ATOM 849 N N . ALA A 1 109 ? 1.456 -5.035 -11.074 1.00 87.81 109 ALA A N 1
ATOM 850 C CA . ALA A 1 109 ? 1.606 -3.590 -11.106 1.00 87.81 109 ALA A CA 1
ATOM 851 C C . ALA A 1 109 ? 0.622 -2.959 -12.096 1.00 87.81 109 ALA A C 1
ATOM 853 O O . ALA A 1 109 ? 0.292 -3.538 -13.133 1.00 87.81 109 ALA A O 1
ATOM 854 N N . TRP A 1 110 ? 0.171 -1.756 -11.755 1.00 88.25 110 TRP A N 1
ATOM 855 C CA . TRP A 1 110 ? -0.731 -0.945 -12.562 1.00 88.25 110 TRP A CA 1
ATOM 856 C C . TRP A 1 110 ? -0.194 0.479 -12.592 1.00 88.25 110 TRP A C 1
ATOM 858 O O . TRP A 1 110 ? 0.238 0.989 -11.557 1.00 88.25 110 TRP A O 1
ATOM 868 N N . SER A 1 111 ? -0.246 1.132 -13.746 1.00 87.81 111 SER A N 1
ATOM 869 C CA . SER A 1 111 ? 0.120 2.539 -13.886 1.00 87.81 111 SER A CA 1
ATOM 870 C C . SER A 1 111 ? -0.969 3.299 -14.629 1.00 87.81 111 SER A C 1
ATOM 872 O O . SER A 1 111 ? -1.762 2.736 -15.383 1.00 87.81 111 SER A O 1
ATOM 874 N N . ARG A 1 112 ? -1.034 4.601 -14.374 1.00 87.38 112 ARG A N 1
ATOM 875 C CA . ARG A 1 112 ? -1.864 5.530 -15.125 1.00 87.38 112 ARG A CA 1
ATOM 876 C C . ARG A 1 112 ? -1.068 6.805 -15.310 1.00 87.38 112 ARG A C 1
ATOM 878 O O . ARG A 1 112 ? -0.555 7.349 -14.334 1.00 87.38 112 ARG A O 1
ATOM 885 N N . ASP A 1 113 ? -0.998 7.273 -16.545 1.00 83.31 113 ASP A N 1
ATOM 886 C CA . ASP A 1 113 ? -0.445 8.587 -16.826 1.00 83.31 113 ASP A CA 1
ATOM 887 C C . ASP A 1 113 ? -1.420 9.671 -16.342 1.00 83.31 113 ASP A C 1
ATOM 889 O O . ASP A 1 113 ? -2.631 9.607 -16.589 1.00 83.31 113 ASP A O 1
ATOM 893 N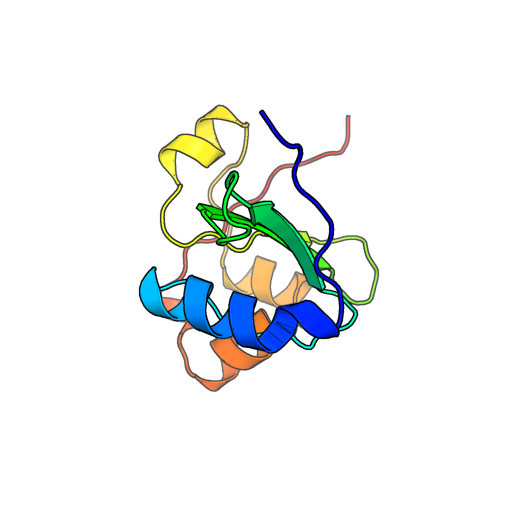 N . LEU A 1 114 ? -0.889 10.628 -15.587 1.00 79.81 114 LEU A N 1
ATOM 894 C CA . LEU A 1 114 ? -1.624 11.777 -15.058 1.00 79.81 114 LEU A CA 1
ATOM 895 C C . LEU A 1 114 ? -1.260 13.075 -15.783 1.00 79.81 114 LEU A C 1
ATOM 897 O O . LEU A 1 114 ? -1.840 14.118 -15.473 1.00 79.81 114 LEU A O 1
ATOM 901 N N . SER A 1 115 ? -0.309 13.031 -16.719 1.00 75.69 115 SER A N 1
ATOM 902 C CA . SER A 1 115 ? -0.036 14.157 -17.597 1.00 75.69 115 SER A CA 1
ATOM 903 C C . SER A 1 115 ? -1.220 14.337 -18.555 1.00 75.69 115 SER A C 1
ATOM 905 O O . SER A 1 115 ? -1.550 13.469 -19.359 1.00 75.69 115 SER A O 1
ATOM 907 N N . HIS A 1 116 ? -1.941 15.439 -18.346 1.00 50.50 116 HIS A N 1
ATOM 908 C CA . HIS A 1 116 ? -3.025 15.917 -19.200 1.00 50.50 116 HIS A CA 1
ATOM 909 C C . HIS A 1 116 ? -2.472 16.713 -20.381 1.00 50.50 116 HIS A C 1
ATOM 911 O O . HIS A 1 116 ? -1.506 17.481 -20.161 1.00 50.50 116 HIS A O 1
#

Sequence (116 aa):
MQPLAPVSPVDIDEVTHFLRDVDLTLSGLDSASTRLWIKRDANGTIIASTGYELSDDGLHALILSRRSGPFWQKLGFEPADRYELAAALRTTRQVMLFTETGQLDREVAWSRDLSH

Radius of gyration: 14.84 Å; chains: 1; bounding box: 36×28×38 Å